Protein AF-A0A9D2ZX01-F1 (afdb_monomer_lite)

Radius of gyration: 25.01 Å; chains: 1; bounding box: 61×39×58 Å

Sequence (182 aa):
SITAFIILLSNPEYGSSAEGIQLTQTALSGQLGQWAIHFLTLAIFLFAFSSILGNYYYGEANIEHLTTNRVALRVYQVIVMVSVFIGAIAALDLVWTAADIFMAIMALINLFALLMLSPLVFSLLKNYQKQRKAGFEPVFRRGDLPTFKRINTEVDAWDGTDEVTTTKFWHDRGKKVRPDDE

Foldseek 3Di:
DVLVVLLVVLVDDPPPPQDDPSSSQSSCCSPPNNVVNVVSVVVVVVVVVVVLVVVLVVVLVVCVVVDVDPVSNVVSVVVSVVVVVCVVVDDPVVVVVVVVVVVVVVVVVVVVVCVVCVVVVVQVVVQQVVCVVVQADRADAPVSDPVCVVVVDDDPPPPVPDLVNDPVNCVVVVTHHDDDDD

Structure (mmCIF, N/CA/C/O backbone):
data_AF-A0A9D2ZX01-F1
#
_entry.id   AF-A0A9D2ZX01-F1
#
loop_
_atom_site.group_PDB
_atom_site.id
_atom_site.type_symbol
_atom_site.label_atom_id
_atom_site.label_alt_id
_atom_site.label_comp_id
_atom_site.label_asym_id
_atom_site.label_entity_id
_atom_site.label_seq_id
_atom_site.pdbx_PDB_ins_code
_atom_site.Cartn_x
_atom_site.Cartn_y
_atom_site.Cartn_z
_atom_site.occupancy
_atom_site.B_iso_or_equiv
_atom_site.auth_seq_id
_atom_site.auth_comp_id
_atom_site.auth_asym_id
_atom_site.auth_atom_id
_atom_site.pdbx_PDB_model_num
ATOM 1 N N . SER A 1 1 ? 14.673 11.399 3.511 1.00 68.31 1 SER A N 1
ATOM 2 C CA . SER A 1 1 ? 14.836 10.281 2.558 1.00 68.31 1 SER A CA 1
ATOM 3 C C . SER A 1 1 ? 16.314 10.130 2.234 1.00 68.31 1 SER A C 1
ATOM 5 O O . SER A 1 1 ? 16.914 11.121 1.841 1.00 68.31 1 SER A O 1
ATOM 7 N N . ILE A 1 2 ? 16.914 8.950 2.443 1.00 80.19 2 ILE A N 1
ATOM 8 C CA . ILE A 1 2 ? 18.356 8.704 2.210 1.00 80.19 2 ILE A CA 1
ATOM 9 C C . ILE A 1 2 ? 18.710 8.865 0.721 1.00 80.19 2 ILE A C 1
ATOM 11 O O . ILE A 1 2 ? 19.723 9.476 0.394 1.00 80.19 2 ILE A O 1
ATOM 15 N N . THR A 1 3 ? 17.829 8.425 -0.183 1.00 79.00 3 THR A N 1
ATOM 16 C CA . THR A 1 3 ? 17.999 8.554 -1.640 1.00 79.00 3 THR A CA 1
ATOM 17 C C . THR A 1 3 ? 18.142 10.011 -2.086 1.00 79.00 3 THR A C 1
ATOM 19 O O . THR A 1 3 ? 19.014 10.327 -2.887 1.00 79.00 3 THR A O 1
ATOM 22 N N . ALA A 1 4 ? 17.346 10.920 -1.513 1.00 77.50 4 ALA A N 1
ATOM 23 C CA . ALA A 1 4 ? 17.428 12.347 -1.828 1.00 77.50 4 ALA A CA 1
ATOM 24 C C . ALA A 1 4 ? 18.769 12.965 -1.389 1.00 77.50 4 ALA A C 1
ATOM 26 O O . ALA A 1 4 ? 19.334 13.774 -2.116 1.00 77.50 4 ALA A O 1
ATOM 27 N N . PHE A 1 5 ? 19.309 12.550 -0.236 1.00 81.88 5 PHE A N 1
ATOM 28 C CA . PHE A 1 5 ? 20.628 13.003 0.219 1.00 81.88 5 PHE A CA 1
ATOM 29 C C . PHE A 1 5 ? 21.752 12.529 -0.707 1.00 81.88 5 PHE A C 1
ATOM 31 O O . PHE A 1 5 ? 22.623 13.325 -1.041 1.00 81.88 5 PHE A O 1
ATOM 38 N N . ILE A 1 6 ? 21.717 11.269 -1.152 1.00 78.38 6 ILE A N 1
ATOM 39 C CA . ILE A 1 6 ? 22.718 10.711 -2.078 1.00 78.38 6 ILE A CA 1
ATOM 40 C C . ILE A 1 6 ? 22.731 11.483 -3.402 1.00 78.38 6 ILE A C 1
ATOM 42 O O . ILE A 1 6 ? 23.802 11.838 -3.885 1.00 78.38 6 ILE A O 1
ATOM 46 N N . ILE A 1 7 ? 21.551 11.776 -3.958 1.00 77.69 7 ILE A N 1
ATOM 47 C CA . ILE A 1 7 ? 21.425 12.532 -5.211 1.00 77.69 7 ILE A CA 1
ATOM 48 C C . ILE A 1 7 ? 21.926 13.968 -5.030 1.00 77.69 7 ILE A C 1
ATOM 50 O O . ILE A 1 7 ? 22.704 14.447 -5.841 1.00 77.69 7 ILE A O 1
ATOM 54 N N . LEU A 1 8 ? 21.536 14.666 -3.961 1.00 80.25 8 LEU A N 1
ATOM 55 C CA . LEU A 1 8 ? 21.959 16.058 -3.756 1.00 80.25 8 LEU A CA 1
ATOM 56 C C . LEU A 1 8 ? 23.469 16.186 -3.500 1.00 80.25 8 LEU A C 1
ATOM 58 O O . LEU A 1 8 ? 24.092 17.139 -3.963 1.00 80.25 8 LEU A O 1
ATOM 62 N N . LEU A 1 9 ? 24.072 15.219 -2.804 1.00 81.56 9 LEU A N 1
ATOM 63 C CA . LEU A 1 9 ? 25.515 15.191 -2.541 1.00 81.56 9 LEU A CA 1
ATOM 64 C C . LEU A 1 9 ? 26.348 14.849 -3.781 1.00 81.56 9 LEU A C 1
ATOM 66 O O . LEU A 1 9 ? 27.540 15.143 -3.802 1.00 81.56 9 LEU A O 1
ATOM 70 N N . SER A 1 10 ? 25.764 14.239 -4.816 1.00 72.44 10 SER A N 1
ATOM 71 C CA . SER A 1 10 ? 26.483 13.932 -6.057 1.00 72.44 10 SER A CA 1
ATOM 72 C C . SER A 1 10 ? 26.578 15.111 -7.030 1.00 72.44 10 SER A C 1
ATOM 74 O O . SER A 1 10 ? 27.124 14.926 -8.111 1.00 72.44 10 SER A O 1
ATOM 76 N N . ASN A 1 11 ? 26.036 16.286 -6.675 1.00 70.31 11 ASN A N 1
ATOM 77 C CA . ASN A 1 11 ? 25.987 17.496 -7.506 1.00 70.31 11 ASN A CA 1
ATOM 78 C C . ASN A 1 11 ? 25.559 17.219 -8.968 1.00 70.31 11 ASN A C 1
ATOM 80 O O . ASN A 1 11 ? 26.364 17.384 -9.887 1.00 70.31 11 ASN A O 1
ATOM 84 N N . PRO A 1 12 ? 24.325 16.733 -9.189 1.00 70.00 12 PRO A N 1
ATOM 85 C CA . PRO A 1 12 ? 23.878 16.295 -10.505 1.00 70.00 12 PRO A CA 1
ATOM 86 C C . PRO A 1 12 ? 23.782 17.471 -11.484 1.00 70.00 12 PRO A C 1
ATOM 88 O O . PRO A 1 12 ? 23.402 18.578 -11.104 1.00 70.00 12 PRO A O 1
ATOM 91 N N . GLU A 1 13 ? 24.065 17.222 -12.764 1.00 65.50 13 GLU A N 1
ATOM 92 C CA . GLU A 1 13 ? 23.755 18.181 -13.826 1.00 65.50 13 GLU A CA 1
ATOM 93 C C . GLU A 1 13 ? 22.233 18.286 -13.997 1.00 65.50 13 GLU A C 1
ATOM 95 O O . GLU A 1 13 ? 21.570 17.379 -14.516 1.00 65.50 13 GLU A O 1
ATOM 100 N N . TYR A 1 14 ? 21.674 19.405 -13.534 1.00 62.38 14 TYR A N 1
ATOM 101 C CA . TYR A 1 14 ? 20.257 19.729 -13.672 1.00 62.38 14 TYR A CA 1
ATOM 102 C C . TYR A 1 14 ? 19.907 19.941 -15.154 1.00 62.38 14 TYR A C 1
ATOM 104 O O . TYR A 1 14 ? 20.501 20.788 -15.817 1.00 62.38 14 TYR A O 1
ATOM 112 N N . GLY A 1 15 ? 18.935 19.183 -15.670 1.00 60.66 15 GLY A N 1
ATOM 113 C CA . GLY A 1 15 ? 18.496 19.265 -17.071 1.00 60.66 15 GLY A CA 1
ATOM 114 C C . GLY A 1 15 ? 19.144 18.252 -18.022 1.00 60.66 15 GLY A C 1
ATOM 115 O O . GLY A 1 15 ? 18.893 18.312 -19.224 1.00 60.66 15 GLY A O 1
ATOM 116 N N . SER A 1 16 ? 19.950 17.314 -17.512 1.00 56.47 16 SER A N 1
ATOM 117 C CA . SER A 1 16 ? 20.366 16.134 -18.279 1.00 56.47 16 SER A CA 1
ATOM 118 C C . SER A 1 16 ? 19.196 15.154 -18.458 1.00 56.47 16 SER A C 1
ATOM 120 O O . SER A 1 16 ? 18.330 15.047 -17.593 1.00 56.47 16 SER A O 1
ATOM 122 N N . SER A 1 17 ? 19.175 14.403 -19.563 1.00 57.59 17 SER A N 1
ATOM 123 C CA . SER A 1 17 ? 18.133 13.418 -19.918 1.00 57.59 17 SER A CA 1
ATOM 124 C C . SER A 1 17 ? 18.036 12.205 -18.972 1.00 57.59 17 SER A C 1
ATOM 126 O O . SER A 1 17 ? 17.370 11.222 -19.292 1.00 57.59 17 SER A O 1
ATOM 128 N N . ALA A 1 18 ? 18.763 12.216 -17.852 1.00 61.47 18 ALA A N 1
ATOM 129 C CA . ALA A 1 18 ? 18.815 11.125 -16.891 1.00 61.47 18 ALA A CA 1
ATOM 130 C C . ALA A 1 18 ? 17.710 11.300 -15.841 1.00 61.47 18 ALA A C 1
ATOM 132 O O . ALA A 1 18 ? 17.870 12.027 -14.862 1.00 61.47 18 ALA A O 1
ATOM 133 N N . GLU A 1 19 ? 16.594 10.599 -16.026 1.00 67.06 19 GLU A N 1
ATOM 134 C CA . GLU A 1 19 ? 15.455 10.639 -15.108 1.00 67.06 19 GLU A CA 1
ATOM 135 C C . GLU A 1 19 ? 15.412 9.440 -14.147 1.00 67.06 19 GLU A C 1
ATOM 137 O O . GLU A 1 19 ? 15.898 8.337 -14.424 1.00 67.06 19 GLU A O 1
ATOM 142 N N . GLY A 1 20 ? 14.818 9.666 -12.972 1.00 73.12 20 GLY A N 1
ATOM 143 C CA . GLY A 1 20 ? 14.481 8.623 -12.002 1.00 73.12 20 GLY A CA 1
ATOM 144 C C . GLY A 1 20 ? 15.668 7.774 -11.527 1.00 73.12 20 GLY A C 1
ATOM 145 O O . GLY A 1 20 ? 16.580 8.246 -10.841 1.00 73.12 20 GLY A O 1
ATOM 146 N N . ILE A 1 21 ? 15.625 6.477 -11.846 1.00 76.25 21 ILE A N 1
ATOM 147 C CA . ILE A 1 21 ? 16.608 5.482 -11.389 1.00 76.25 21 ILE A CA 1
ATOM 148 C C . ILE A 1 21 ? 18.000 5.768 -11.959 1.00 76.25 21 ILE A C 1
ATOM 150 O O . ILE A 1 21 ? 18.994 5.585 -11.254 1.00 76.25 21 ILE A O 1
ATOM 154 N N . GLN A 1 22 ? 18.081 6.259 -13.197 1.00 77.75 22 GLN A N 1
ATOM 155 C CA . GLN A 1 22 ? 19.355 6.506 -13.867 1.00 77.75 22 GLN A CA 1
ATOM 156 C C . GLN A 1 22 ? 20.139 7.629 -13.180 1.00 77.75 22 GLN A C 1
ATOM 158 O O . GLN A 1 22 ? 21.346 7.511 -12.984 1.00 77.75 22 GLN A O 1
ATOM 163 N N . LEU A 1 23 ? 19.439 8.658 -12.690 1.00 78.50 23 LEU A N 1
ATOM 164 C CA . LEU A 1 23 ? 20.038 9.719 -11.879 1.00 78.50 23 LEU A CA 1
ATOM 165 C C . LEU A 1 23 ? 20.647 9.166 -10.584 1.00 78.50 23 LEU A C 1
ATOM 167 O O . LEU A 1 23 ? 21.755 9.533 -10.197 1.00 78.50 23 LEU A O 1
ATOM 171 N N . THR A 1 24 ? 19.943 8.234 -9.937 1.00 81.12 24 THR A N 1
ATOM 172 C CA . THR A 1 24 ? 20.412 7.597 -8.699 1.00 81.12 24 THR A CA 1
ATOM 173 C C . THR A 1 24 ? 21.614 6.688 -8.969 1.00 81.12 24 THR A C 1
ATOM 175 O O . THR A 1 24 ? 22.559 6.683 -8.185 1.00 81.12 24 THR A O 1
ATOM 178 N N . GLN A 1 25 ? 21.621 5.956 -10.088 1.00 81.31 25 GLN A N 1
ATOM 179 C CA . GLN A 1 25 ? 22.762 5.138 -10.515 1.00 81.31 25 GLN A CA 1
ATOM 180 C C . GLN A 1 25 ? 24.004 5.993 -10.778 1.00 81.31 25 GLN A C 1
ATOM 182 O O . GLN A 1 25 ? 25.072 5.681 -10.249 1.00 81.31 25 GLN A O 1
ATOM 187 N N . THR A 1 26 ? 23.869 7.094 -11.522 1.00 80.31 26 THR A N 1
ATOM 188 C CA . THR A 1 26 ? 24.980 8.017 -11.796 1.00 80.31 26 THR A CA 1
ATOM 189 C C . THR A 1 26 ? 25.508 8.636 -10.505 1.00 80.31 26 THR A C 1
ATOM 191 O O . THR A 1 26 ? 26.708 8.550 -10.241 1.00 80.31 26 THR A O 1
ATOM 194 N N . ALA A 1 27 ? 24.618 9.155 -9.653 1.00 81.31 27 ALA A N 1
ATOM 195 C CA . ALA A 1 27 ? 24.964 9.742 -8.359 1.00 81.31 27 ALA A CA 1
ATOM 196 C C . ALA A 1 27 ? 25.743 8.773 -7.460 1.00 81.31 27 ALA A C 1
ATOM 198 O O . ALA A 1 27 ? 26.789 9.109 -6.901 1.00 81.31 27 ALA A O 1
ATOM 199 N N . LEU A 1 28 ? 25.245 7.540 -7.351 1.00 81.12 28 LEU A N 1
ATOM 200 C CA . LEU A 1 28 ? 25.834 6.517 -6.499 1.00 81.12 28 LEU A CA 1
ATOM 201 C C . LEU A 1 28 ? 27.173 6.022 -7.057 1.00 81.12 28 LEU A C 1
ATOM 203 O O . LEU A 1 28 ? 28.115 5.817 -6.293 1.00 81.12 28 LEU A O 1
ATOM 207 N N . SER A 1 29 ? 27.286 5.882 -8.380 1.00 82.56 29 SER A N 1
ATOM 208 C CA . SER A 1 29 ? 28.534 5.476 -9.034 1.00 82.56 29 SER A CA 1
ATOM 209 C C . SER A 1 29 ? 29.645 6.519 -8.899 1.00 82.56 29 SER A C 1
ATOM 211 O O . SER A 1 29 ? 30.807 6.144 -8.746 1.00 82.56 29 SER A O 1
ATOM 213 N N . GLY A 1 30 ? 29.292 7.810 -8.893 1.00 80.00 30 GLY A N 1
ATOM 214 C CA . GLY A 1 30 ? 30.237 8.909 -8.697 1.00 80.00 30 GLY A CA 1
ATOM 215 C C . GLY A 1 30 ? 30.782 8.996 -7.269 1.00 80.00 30 GLY A C 1
ATOM 216 O O . GLY A 1 30 ? 31.922 9.404 -7.084 1.00 80.00 30 GLY A O 1
ATOM 217 N N . GLN A 1 31 ? 29.998 8.576 -6.268 1.00 81.25 31 GLN A N 1
ATOM 218 C CA . GLN A 1 31 ? 30.379 8.644 -4.849 1.00 81.25 31 GLN A CA 1
ATOM 219 C C . GLN A 1 31 ? 31.010 7.346 -4.316 1.00 81.25 31 GLN A C 1
ATOM 221 O O . GLN A 1 31 ? 31.960 7.390 -3.539 1.00 81.25 31 GLN A O 1
ATOM 226 N N . LEU A 1 32 ? 30.484 6.181 -4.708 1.00 82.56 32 LEU A N 1
ATOM 227 C CA . LEU A 1 32 ? 30.889 4.873 -4.167 1.00 82.56 32 LEU A CA 1
ATOM 228 C C . LEU A 1 32 ? 31.685 4.019 -5.162 1.00 82.56 32 LEU A C 1
ATOM 230 O O . LEU A 1 32 ? 32.272 3.013 -4.765 1.00 82.56 32 LEU A O 1
ATOM 234 N N . GLY A 1 33 ? 31.725 4.405 -6.438 1.00 82.38 33 GLY A N 1
ATOM 235 C CA . GLY A 1 33 ? 32.351 3.644 -7.517 1.00 82.38 33 GLY A CA 1
ATOM 236 C C . GLY A 1 33 ? 31.382 2.718 -8.263 1.00 82.38 33 GLY A C 1
ATOM 237 O O . GLY A 1 33 ? 30.225 2.530 -7.890 1.00 82.38 33 GLY A O 1
ATOM 238 N N . GLN A 1 34 ? 31.870 2.107 -9.346 1.00 85.94 34 GLN A N 1
ATOM 239 C CA . GLN A 1 34 ? 31.043 1.365 -10.314 1.00 85.94 34 GLN A CA 1
ATOM 240 C C . GLN A 1 34 ? 30.346 0.119 -9.738 1.00 85.94 34 GLN A C 1
ATOM 242 O O . GLN A 1 34 ? 29.264 -0.245 -10.195 1.00 85.94 34 GLN A O 1
ATOM 247 N N . TRP A 1 35 ? 30.903 -0.510 -8.694 1.00 87.25 35 TRP A N 1
ATOM 248 C CA . TRP A 1 35 ? 30.284 -1.676 -8.042 1.00 87.25 35 TRP A CA 1
ATOM 249 C C . TRP A 1 35 ? 28.885 -1.363 -7.482 1.00 87.25 35 TRP A C 1
ATOM 251 O O . TRP A 1 35 ? 28.018 -2.240 -7.436 1.00 87.25 35 TRP A O 1
ATOM 261 N N . ALA A 1 36 ? 28.644 -0.103 -7.107 1.00 85.44 36 ALA A N 1
ATOM 262 C CA . ALA A 1 36 ? 27.384 0.339 -6.532 1.00 85.44 36 ALA A CA 1
ATOM 263 C C . ALA A 1 36 ? 26.219 0.271 -7.537 1.00 85.44 36 ALA A C 1
ATOM 265 O O . ALA A 1 36 ? 25.075 0.083 -7.127 1.00 85.44 36 ALA A O 1
ATOM 266 N N . ILE A 1 37 ? 26.495 0.341 -8.847 1.00 85.56 37 ILE A N 1
ATOM 267 C CA . ILE A 1 37 ? 25.479 0.188 -9.901 1.00 85.56 37 ILE A CA 1
ATOM 268 C C . ILE A 1 37 ? 24.917 -1.240 -9.899 1.00 85.56 37 ILE A C 1
ATOM 270 O O . ILE A 1 37 ? 23.698 -1.428 -9.954 1.00 85.56 37 ILE A O 1
ATOM 274 N N . HIS A 1 38 ? 25.783 -2.254 -9.792 1.00 89.56 38 HIS A N 1
ATOM 275 C CA . HIS A 1 38 ? 25.362 -3.658 -9.748 1.00 89.56 38 HIS A CA 1
ATOM 276 C C . HIS A 1 38 ? 24.537 -3.957 -8.494 1.00 89.56 38 HIS A C 1
ATOM 278 O O . HIS A 1 38 ? 23.481 -4.585 -8.582 1.00 89.56 38 HIS A O 1
ATOM 284 N N . PHE A 1 39 ? 24.981 -3.447 -7.342 1.00 89.06 39 PHE A N 1
ATOM 285 C CA . PHE A 1 39 ? 24.237 -3.562 -6.092 1.00 89.06 39 PHE A CA 1
ATOM 286 C C . PHE A 1 39 ? 22.855 -2.899 -6.185 1.00 89.06 39 PHE A C 1
ATOM 288 O O . PHE A 1 39 ? 21.847 -3.525 -5.859 1.00 89.06 39 PHE A O 1
ATOM 295 N N . LEU A 1 40 ? 22.788 -1.658 -6.679 1.00 88.31 40 LEU A N 1
ATOM 296 C CA . LEU A 1 40 ? 21.533 -0.917 -6.809 1.00 88.31 40 LEU A CA 1
ATOM 297 C C . LEU A 1 40 ? 20.563 -1.602 -7.778 1.00 88.31 40 LEU A C 1
ATOM 299 O O . LEU A 1 40 ? 19.370 -1.664 -7.503 1.00 88.31 40 LEU A O 1
ATOM 303 N N . THR A 1 41 ? 21.066 -2.165 -8.875 1.00 88.81 41 THR A N 1
ATOM 304 C CA . THR A 1 41 ? 20.242 -2.915 -9.836 1.00 88.81 41 THR A CA 1
ATOM 305 C C . THR A 1 41 ? 19.597 -4.137 -9.180 1.00 88.81 41 THR A C 1
ATOM 307 O O . THR A 1 41 ? 18.392 -4.341 -9.323 1.00 88.81 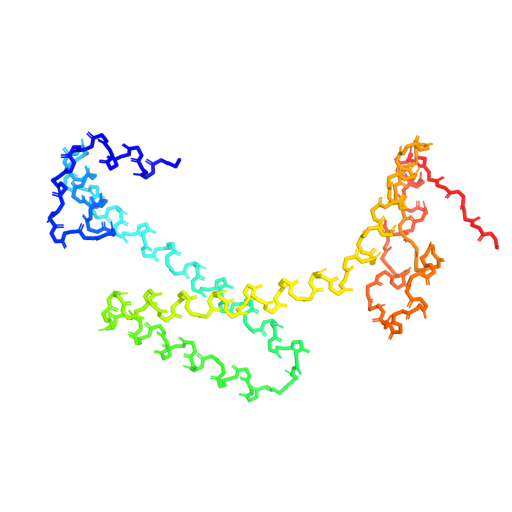41 THR A O 1
ATOM 310 N N . LEU A 1 42 ? 20.361 -4.912 -8.398 1.00 92.50 42 LEU A N 1
ATOM 311 C CA . LEU A 1 42 ? 19.825 -6.050 -7.643 1.00 92.50 42 LEU A CA 1
ATOM 312 C C . LEU A 1 42 ? 18.800 -5.601 -6.590 1.00 92.50 42 LEU A C 1
ATOM 314 O O . LEU A 1 42 ? 17.747 -6.221 -6.446 1.00 92.50 42 LEU A O 1
ATOM 318 N N . ALA A 1 43 ? 19.085 -4.512 -5.875 1.00 91.38 43 ALA A N 1
ATOM 319 C CA . ALA A 1 43 ? 18.181 -3.964 -4.868 1.00 91.38 43 ALA A CA 1
ATOM 320 C C . ALA A 1 43 ? 16.850 -3.496 -5.481 1.00 91.38 43 ALA A C 1
ATOM 322 O O . ALA A 1 43 ? 15.787 -3.827 -4.958 1.00 91.38 43 ALA A O 1
ATOM 323 N N . ILE A 1 44 ? 16.895 -2.778 -6.608 1.00 90.19 44 ILE A N 1
ATOM 324 C CA . ILE A 1 44 ? 15.700 -2.324 -7.334 1.00 90.19 44 ILE A CA 1
ATOM 325 C C . ILE A 1 44 ? 14.910 -3.516 -7.861 1.00 90.19 44 ILE A C 1
ATOM 327 O O . ILE A 1 44 ? 13.691 -3.523 -7.732 1.00 90.19 44 ILE A O 1
ATOM 331 N N . PHE A 1 45 ? 15.581 -4.538 -8.398 1.00 91.75 45 PHE A N 1
ATOM 332 C CA . PHE A 1 45 ? 14.915 -5.762 -8.834 1.00 91.75 45 PHE A CA 1
ATOM 333 C C . PHE A 1 45 ? 14.142 -6.423 -7.685 1.00 91.75 45 PHE A C 1
ATOM 335 O O . PHE A 1 45 ? 12.950 -6.690 -7.825 1.00 91.75 45 PHE A O 1
ATOM 342 N N . LEU A 1 46 ? 14.784 -6.631 -6.530 1.00 94.19 46 LEU A N 1
ATOM 343 C CA . LEU A 1 46 ? 14.137 -7.228 -5.357 1.00 94.19 46 LEU A CA 1
ATOM 344 C C . LEU A 1 46 ? 12.986 -6.365 -4.824 1.00 94.19 46 LEU A C 1
ATOM 346 O O . LEU A 1 46 ? 11.952 -6.900 -4.428 1.00 94.19 46 LEU A O 1
ATOM 350 N N . PHE A 1 47 ? 13.148 -5.040 -4.830 1.00 91.25 47 PHE A N 1
ATOM 351 C CA . PHE A 1 47 ? 12.124 -4.099 -4.379 1.00 91.25 47 PHE A CA 1
ATOM 352 C C . PHE A 1 47 ? 10.921 -4.045 -5.326 1.00 91.25 47 PHE A C 1
ATOM 354 O O . PHE A 1 47 ? 9.775 -4.076 -4.879 1.00 91.25 47 PHE A O 1
ATOM 361 N N . ALA A 1 48 ? 11.162 -4.003 -6.636 1.00 91.38 48 ALA A N 1
ATOM 362 C CA . ALA A 1 48 ? 10.109 -4.057 -7.641 1.00 91.38 48 ALA A CA 1
ATOM 363 C C . ALA A 1 48 ? 9.370 -5.398 -7.575 1.00 91.38 48 ALA A C 1
ATOM 365 O O . ALA A 1 48 ? 8.142 -5.423 -7.567 1.00 91.38 48 ALA A O 1
ATOM 366 N N . PHE A 1 49 ? 10.104 -6.506 -7.440 1.00 92.56 49 PHE A N 1
ATOM 367 C CA . PHE A 1 49 ? 9.527 -7.841 -7.311 1.00 92.56 49 PHE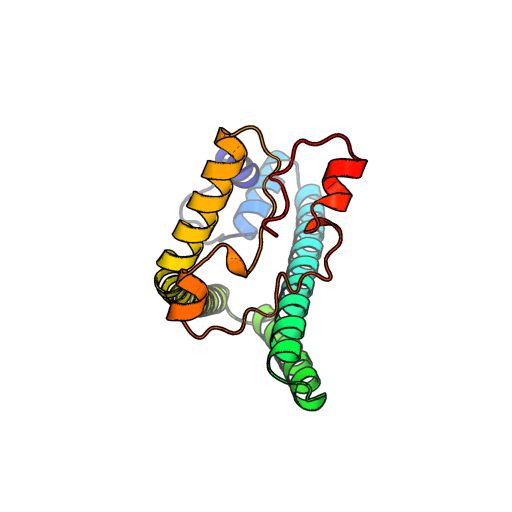 A CA 1
ATOM 368 C C . PHE A 1 49 ? 8.630 -7.974 -6.073 1.00 92.56 49 PHE A C 1
ATOM 370 O O . PHE A 1 49 ? 7.481 -8.399 -6.191 1.00 92.56 49 PHE A O 1
ATOM 377 N N . SER A 1 50 ? 9.109 -7.563 -4.894 1.00 94.00 50 SER A N 1
ATOM 378 C CA . SER A 1 50 ? 8.306 -7.613 -3.666 1.00 94.00 50 SER A CA 1
ATOM 379 C C . SER A 1 50 ? 7.093 -6.683 -3.727 1.00 94.00 50 SER A C 1
ATOM 381 O O . SER A 1 50 ? 6.014 -7.052 -3.265 1.00 94.00 50 SER A O 1
ATOM 383 N N . SER A 1 51 ? 7.232 -5.517 -4.362 1.00 92.56 51 SER A N 1
ATOM 384 C CA . SER A 1 51 ? 6.128 -4.575 -4.569 1.00 92.56 51 SER A CA 1
ATOM 385 C C . SER A 1 51 ? 5.056 -5.142 -5.500 1.00 92.56 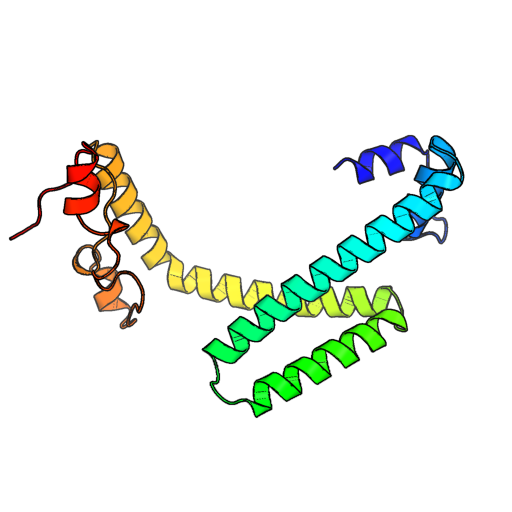51 SER A C 1
ATOM 387 O O . SER A 1 51 ? 3.867 -5.008 -5.214 1.00 92.56 51 SER A O 1
ATOM 389 N N . ILE A 1 52 ? 5.447 -5.806 -6.593 1.00 91.88 52 ILE A N 1
ATOM 390 C CA . ILE A 1 52 ? 4.507 -6.473 -7.506 1.00 91.88 52 ILE A CA 1
ATOM 391 C C . ILE A 1 52 ? 3.768 -7.592 -6.771 1.00 91.88 52 ILE A C 1
ATOM 393 O O . ILE A 1 52 ? 2.544 -7.652 -6.854 1.00 91.88 52 ILE A O 1
ATOM 397 N N . LEU A 1 53 ? 4.479 -8.433 -6.013 1.00 90.69 53 LEU A N 1
ATOM 398 C CA . LEU A 1 53 ? 3.857 -9.505 -5.230 1.00 90.69 53 LEU A CA 1
ATOM 399 C C . LEU A 1 53 ? 2.876 -8.969 -4.185 1.00 90.69 53 LEU A C 1
ATOM 401 O O . LEU A 1 53 ? 1.777 -9.502 -4.053 1.00 90.69 53 LEU A O 1
ATOM 405 N N . GLY A 1 54 ? 3.244 -7.903 -3.472 1.00 90.56 54 GLY A N 1
ATOM 406 C CA . GLY A 1 54 ? 2.354 -7.255 -2.511 1.00 90.56 54 GLY A CA 1
ATOM 407 C C . GLY A 1 54 ? 1.075 -6.746 -3.176 1.00 90.56 54 GLY A C 1
ATOM 408 O O . GLY A 1 54 ? -0.022 -7.067 -2.727 1.00 90.56 54 GLY A O 1
ATOM 409 N N . ASN A 1 55 ? 1.200 -6.011 -4.285 1.00 89.38 55 ASN A N 1
ATOM 410 C CA . ASN A 1 55 ? 0.046 -5.489 -5.027 1.00 89.38 55 ASN A CA 1
ATOM 411 C C . ASN A 1 55 ? -0.821 -6.592 -5.644 1.00 89.38 55 ASN A C 1
ATOM 413 O O . ASN A 1 55 ? -2.045 -6.472 -5.647 1.00 89.38 55 ASN A O 1
ATOM 417 N N . TYR A 1 56 ? -0.203 -7.671 -6.121 1.00 91.50 56 TYR A N 1
ATOM 418 C CA . TYR A 1 56 ? -0.912 -8.855 -6.592 1.00 91.50 56 TYR A CA 1
ATOM 419 C C . TYR A 1 56 ? -1.746 -9.484 -5.469 1.00 91.50 56 TYR A C 1
ATOM 421 O O . TYR A 1 56 ? -2.935 -9.723 -5.660 1.00 91.50 56 TYR A O 1
ATOM 429 N N . TYR A 1 57 ? -1.161 -9.678 -4.282 1.00 90.12 57 TYR A N 1
ATOM 430 C CA . TYR A 1 57 ? -1.872 -10.255 -3.140 1.00 90.12 57 TYR A CA 1
ATOM 431 C C . TYR A 1 57 ? -3.032 -9.367 -2.672 1.00 90.12 57 TYR A C 1
ATOM 433 O O . TYR A 1 57 ? -4.122 -9.867 -2.402 1.00 90.12 57 TYR A O 1
ATOM 441 N N . TYR A 1 58 ? -2.838 -8.042 -2.632 1.00 87.19 58 TYR A N 1
ATOM 442 C CA . TYR A 1 58 ? -3.927 -7.111 -2.321 1.00 87.19 58 TYR A CA 1
ATOM 443 C C . TYR A 1 58 ? -5.076 -7.215 -3.329 1.00 87.19 58 TYR A C 1
ATOM 445 O O . TYR A 1 58 ? -6.240 -7.227 -2.933 1.00 87.19 58 TYR A O 1
ATOM 453 N N . GLY A 1 59 ? -4.775 -7.302 -4.627 1.00 86.62 59 GLY A N 1
ATOM 454 C CA . GLY A 1 59 ? -5.809 -7.446 -5.648 1.00 86.62 59 GLY A CA 1
ATOM 455 C C . GLY A 1 59 ? -6.496 -8.811 -5.621 1.00 86.62 59 GLY A C 1
ATOM 456 O O . GLY A 1 59 ? -7.715 -8.866 -5.765 1.00 86.62 59 GLY A O 1
ATOM 457 N N . GLU A 1 60 ? -5.753 -9.890 -5.372 1.00 87.75 60 GLU A N 1
ATOM 458 C CA . GLU A 1 60 ? -6.305 -11.237 -5.199 1.00 87.75 60 GLU A CA 1
ATOM 459 C C . GLU A 1 60 ? -7.292 -11.279 -4.026 1.00 87.75 60 GLU A C 1
ATOM 461 O O . GLU A 1 60 ? -8.440 -11.677 -4.221 1.00 87.75 60 GLU A O 1
ATOM 466 N N . ALA A 1 61 ? -6.904 -10.755 -2.860 1.00 86.75 61 ALA A N 1
ATOM 467 C CA . ALA A 1 61 ? -7.780 -10.664 -1.692 1.00 86.75 61 ALA A CA 1
ATOM 468 C C . ALA A 1 61 ? -9.030 -9.800 -1.955 1.00 86.75 61 ALA A C 1
ATOM 470 O O . ALA A 1 61 ? -10.138 -10.171 -1.567 1.00 86.75 61 ALA A O 1
ATOM 471 N N . ASN A 1 62 ? -8.883 -8.669 -2.658 1.00 86.62 62 ASN A N 1
ATOM 472 C CA . ASN A 1 62 ? -10.015 -7.808 -3.019 1.00 86.62 62 ASN A CA 1
ATOM 473 C C . ASN A 1 62 ? -11.002 -8.508 -3.967 1.00 86.62 62 ASN A C 1
ATOM 475 O O . ASN A 1 62 ? -12.216 -8.355 -3.824 1.00 86.62 62 ASN A O 1
ATOM 479 N N . ILE A 1 63 ? -10.499 -9.271 -4.942 1.00 86.19 63 ILE A N 1
ATOM 480 C CA . ILE A 1 63 ? -11.341 -10.014 -5.887 1.00 86.19 63 ILE A CA 1
ATOM 481 C C . ILE A 1 63 ? -12.014 -11.191 -5.196 1.00 86.19 63 ILE A C 1
ATOM 483 O O . ILE A 1 63 ? -13.197 -11.411 -5.433 1.00 86.19 63 ILE A O 1
ATOM 487 N N . GLU A 1 64 ? -11.300 -11.917 -4.337 1.00 85.69 64 GLU A N 1
ATOM 488 C CA . GLU A 1 64 ? -11.866 -13.023 -3.562 1.00 85.69 64 GLU A CA 1
ATOM 489 C C . GLU A 1 64 ? -13.000 -12.543 -2.647 1.00 85.69 64 GLU A C 1
ATOM 491 O O . GLU A 1 64 ? -14.036 -13.204 -2.555 1.00 85.69 64 GLU A O 1
ATOM 496 N N . HIS A 1 65 ? -12.855 -11.353 -2.055 1.00 81.00 65 HIS A N 1
ATOM 497 C CA . HIS A 1 65 ? -13.917 -10.724 -1.271 1.00 81.00 65 HIS A CA 1
ATOM 498 C C . HIS A 1 65 ? -15.135 -10.332 -2.125 1.00 81.00 65 HIS A C 1
ATOM 500 O O . HIS A 1 65 ? -16.272 -10.493 -1.688 1.00 81.00 65 HIS A O 1
ATOM 506 N N . LEU A 1 66 ? -14.925 -9.843 -3.352 1.00 83.56 66 LEU A N 1
ATOM 507 C CA . LEU A 1 66 ? -16.017 -9.422 -4.237 1.00 83.56 66 LEU A CA 1
ATOM 508 C C . LEU A 1 66 ? -16.690 -10.597 -4.966 1.00 83.56 66 LEU A C 1
ATOM 510 O O . LEU A 1 66 ? -17.851 -10.510 -5.367 1.00 83.56 66 LEU A O 1
ATOM 514 N N . THR A 1 67 ? -15.961 -11.677 -5.237 1.00 80.38 67 THR A N 1
ATOM 515 C CA . THR A 1 67 ? -16.413 -12.776 -6.093 1.00 80.38 67 THR A CA 1
ATOM 516 C C . THR A 1 67 ? -15.680 -14.077 -5.764 1.00 80.38 67 THR A C 1
ATOM 518 O O . THR A 1 67 ? -14.475 -14.202 -5.937 1.00 80.38 67 THR A O 1
ATOM 521 N N . THR A 1 68 ? -16.436 -15.128 -5.440 1.00 79.50 68 THR A N 1
ATOM 522 C CA . THR A 1 68 ? -15.903 -16.479 -5.155 1.00 79.50 68 THR A CA 1
ATOM 523 C C . THR A 1 68 ? -15.570 -17.290 -6.424 1.00 79.50 68 THR A C 1
ATOM 525 O O . THR A 1 68 ? -15.256 -18.482 -6.372 1.00 79.50 68 THR A O 1
ATOM 528 N N . ASN A 1 69 ? -15.680 -16.682 -7.611 1.00 86.31 69 ASN A N 1
ATOM 529 C CA . ASN A 1 69 ? -15.479 -17.366 -8.885 1.00 86.31 69 ASN A CA 1
ATOM 530 C C . ASN A 1 69 ? -13.985 -17.545 -9.201 1.00 86.31 69 ASN A C 1
ATOM 532 O O . ASN A 1 69 ? -13.274 -16.597 -9.529 1.00 86.31 69 ASN A O 1
ATOM 536 N N . ARG A 1 70 ? -13.539 -18.804 -9.233 1.00 83.19 70 ARG A N 1
ATOM 537 C CA . ARG A 1 70 ? -12.159 -19.196 -9.573 1.00 83.19 70 ARG A CA 1
ATOM 538 C C . ARG A 1 70 ? -11.705 -18.758 -10.971 1.00 83.19 70 ARG A C 1
ATOM 540 O O . ARG A 1 70 ? -10.505 -18.685 -11.223 1.00 83.19 70 ARG A O 1
ATOM 547 N N . VAL A 1 71 ? -12.635 -18.508 -11.896 1.00 87.38 71 VAL A N 1
ATOM 548 C CA . VAL A 1 71 ? -12.317 -17.981 -13.233 1.00 87.38 71 VAL A CA 1
ATOM 549 C C . VAL A 1 71 ? -11.915 -16.508 -13.152 1.00 87.38 71 VAL A C 1
ATOM 551 O O . VAL A 1 71 ? -10.963 -16.121 -13.820 1.00 87.38 71 VAL A O 1
ATOM 554 N N . ALA A 1 72 ? -12.566 -15.710 -12.298 1.00 86.38 72 ALA A N 1
ATOM 555 C CA . ALA A 1 72 ? -12.232 -14.296 -12.116 1.00 86.38 72 ALA A CA 1
ATOM 556 C C . ALA A 1 72 ? -10.803 -14.123 -11.574 1.00 86.38 72 ALA A C 1
ATOM 558 O O . ALA A 1 72 ? -10.040 -13.322 -12.108 1.00 86.38 72 ALA A O 1
ATOM 559 N N . LEU A 1 73 ? -10.409 -14.957 -10.605 1.00 87.56 73 LEU A N 1
ATOM 560 C CA . LEU A 1 73 ? -9.041 -14.992 -10.074 1.00 87.56 73 LEU A CA 1
ATOM 561 C C . LEU A 1 73 ? -8.006 -15.349 -11.151 1.00 87.56 73 LEU A C 1
ATOM 563 O O . LEU A 1 73 ? -6.985 -14.678 -11.284 1.00 87.56 73 LEU A O 1
ATOM 567 N N . ARG A 1 74 ? -8.287 -16.363 -11.981 1.00 88.19 74 ARG A N 1
ATOM 568 C CA . ARG A 1 74 ? -7.389 -16.746 -13.084 1.00 88.19 74 ARG A CA 1
ATOM 569 C C . ARG A 1 74 ? -7.252 -15.652 -14.141 1.00 88.19 74 ARG A C 1
ATOM 571 O O . ARG A 1 74 ? -6.153 -15.410 -14.627 1.00 88.19 74 ARG A O 1
ATOM 578 N N . VAL A 1 75 ? -8.348 -14.984 -14.496 1.00 91.06 75 VAL A N 1
ATOM 579 C CA . VAL A 1 75 ? -8.311 -13.853 -15.434 1.00 91.06 75 VAL A CA 1
ATOM 580 C C . VAL A 1 75 ? -7.484 -12.706 -14.852 1.00 91.06 75 VAL A C 1
ATOM 582 O O . VAL A 1 75 ? -6.639 -12.157 -15.554 1.00 91.06 75 VAL A O 1
ATOM 585 N N . TYR A 1 76 ? -7.652 -12.394 -13.565 1.00 90.69 76 TYR A N 1
ATOM 586 C CA . TYR A 1 76 ? -6.847 -11.386 -12.877 1.00 90.69 76 TYR A CA 1
ATOM 587 C C . TYR A 1 76 ? -5.348 -11.710 -12.896 1.00 90.69 76 TYR A C 1
ATOM 589 O O . TYR A 1 76 ? -4.550 -10.856 -13.273 1.00 90.69 76 TYR A O 1
ATOM 597 N N . GLN A 1 77 ? -4.964 -12.952 -12.583 1.00 90.38 77 GLN A N 1
ATOM 598 C CA . GLN A 1 77 ? -3.569 -13.407 -12.652 1.00 90.38 77 GLN A CA 1
ATOM 599 C C . GLN A 1 77 ? -2.953 -13.169 -14.035 1.00 90.38 77 GLN A C 1
ATOM 601 O O . GLN A 1 77 ? -1.849 -12.633 -14.144 1.00 90.38 77 GLN A O 1
ATOM 606 N N . VAL A 1 78 ? -3.685 -13.515 -15.099 1.00 93.19 78 VAL A N 1
ATOM 607 C CA . VAL A 1 78 ? -3.237 -13.287 -16.480 1.00 93.19 78 VAL A CA 1
ATOM 608 C C . VAL A 1 78 ? -3.096 -11.790 -16.770 1.00 93.19 78 VAL A C 1
ATOM 610 O O . VAL A 1 78 ? -2.091 -11.378 -17.344 1.00 93.19 78 VAL A O 1
ATOM 613 N N . ILE A 1 79 ? -4.050 -10.961 -16.337 1.00 92.62 79 ILE A N 1
ATOM 614 C CA . ILE A 1 79 ? -3.996 -9.502 -16.525 1.00 92.62 79 ILE A CA 1
ATOM 615 C C . ILE A 1 79 ? -2.783 -8.897 -15.817 1.00 92.62 79 ILE A C 1
ATOM 617 O O . ILE A 1 79 ? -2.085 -8.078 -16.416 1.00 92.62 79 ILE A O 1
ATOM 621 N N . VAL A 1 80 ? -2.496 -9.299 -14.575 1.00 91.62 80 VAL A N 1
ATOM 622 C CA . VAL A 1 80 ? -1.324 -8.810 -13.832 1.00 91.62 80 VAL A CA 1
ATOM 623 C C . VAL A 1 80 ? -0.040 -9.206 -14.551 1.00 91.62 80 VAL A C 1
ATOM 625 O O . VAL A 1 80 ? 0.827 -8.361 -14.758 1.00 91.62 80 VAL A O 1
ATOM 628 N N . MET A 1 81 ? 0.064 -10.455 -15.012 1.00 92.06 81 MET A N 1
ATOM 629 C CA . MET A 1 81 ? 1.240 -10.935 -15.741 1.00 92.06 81 MET A CA 1
ATOM 630 C C . MET A 1 81 ? 1.474 -10.154 -17.043 1.00 92.06 81 MET A C 1
ATOM 632 O O . MET A 1 81 ? 2.595 -9.727 -17.320 1.00 92.06 81 MET A O 1
ATOM 636 N N . VAL A 1 82 ? 0.409 -9.902 -17.811 1.00 93.19 82 VAL A N 1
ATOM 637 C CA . VAL A 1 82 ? 0.465 -9.085 -19.033 1.00 93.19 82 VAL A CA 1
ATOM 638 C C . VAL A 1 82 ? 0.816 -7.632 -18.709 1.00 93.19 82 VAL A C 1
ATOM 640 O O . VAL A 1 82 ? 1.631 -7.037 -19.405 1.00 93.19 82 VAL A O 1
ATOM 643 N N . SER A 1 83 ? 0.267 -7.069 -17.634 1.00 90.75 83 SER A N 1
ATOM 644 C CA . SER A 1 83 ? 0.556 -5.694 -17.202 1.00 90.75 83 SER A CA 1
ATOM 645 C C . SER A 1 83 ? 2.020 -5.513 -16.806 1.00 90.75 83 SER A C 1
ATOM 647 O O . SER A 1 83 ? 2.631 -4.519 -17.184 1.00 90.75 83 SER A O 1
ATOM 649 N N . VAL A 1 84 ? 2.613 -6.489 -16.110 1.00 91.69 84 VAL A N 1
ATOM 650 C CA . VAL A 1 84 ? 4.048 -6.483 -15.777 1.00 91.69 84 VAL A CA 1
ATOM 651 C C . VAL A 1 84 ? 4.900 -6.550 -17.044 1.00 91.69 84 VAL A C 1
ATOM 653 O O . VAL A 1 84 ? 5.875 -5.812 -17.165 1.00 91.69 84 VAL A O 1
ATOM 656 N N . PHE A 1 85 ? 4.515 -7.385 -18.014 1.00 92.25 85 PHE A N 1
ATOM 657 C CA . PHE A 1 85 ? 5.215 -7.468 -19.296 1.00 92.25 85 PHE A CA 1
ATOM 658 C C . PHE A 1 85 ? 5.135 -6.153 -20.083 1.00 92.25 85 PHE A C 1
ATOM 660 O O . PHE A 1 85 ? 6.160 -5.658 -20.545 1.00 92.25 85 PHE A O 1
ATOM 667 N N . ILE A 1 86 ? 3.944 -5.551 -20.183 1.00 91.25 86 ILE A N 1
ATOM 668 C CA . ILE A 1 86 ? 3.747 -4.247 -20.831 1.00 91.25 86 ILE A CA 1
ATOM 669 C C . ILE A 1 86 ? 4.551 -3.164 -20.105 1.00 91.25 86 ILE A C 1
ATOM 671 O O . ILE A 1 86 ? 5.225 -2.373 -20.756 1.00 91.25 86 ILE A O 1
ATOM 675 N N . GLY A 1 87 ? 4.543 -3.151 -18.771 1.00 88.81 87 GLY A N 1
ATOM 676 C CA . GLY A 1 87 ? 5.303 -2.191 -17.969 1.00 88.81 87 GLY A CA 1
ATOM 677 C C . GLY A 1 87 ? 6.817 -2.272 -18.181 1.00 88.81 87 GLY A C 1
ATOM 678 O O . GLY A 1 87 ? 7.493 -1.256 -18.073 1.00 88.81 87 GLY A O 1
ATOM 679 N N . ALA A 1 88 ? 7.349 -3.446 -18.537 1.00 88.50 88 ALA A N 1
ATOM 680 C CA . ALA A 1 88 ? 8.770 -3.621 -18.836 1.00 88.50 88 ALA A CA 1
ATOM 681 C C . ALA A 1 88 ? 9.192 -3.061 -20.210 1.00 88.50 88 ALA A C 1
ATOM 683 O O . ALA A 1 88 ? 10.377 -2.809 -20.416 1.00 88.50 88 ALA A O 1
ATOM 684 N N . ILE A 1 89 ? 8.249 -2.885 -21.145 1.00 91.38 89 ILE A N 1
ATOM 685 C CA . ILE A 1 89 ? 8.514 -2.405 -22.517 1.00 91.38 89 ILE A CA 1
ATOM 686 C C . ILE A 1 89 ? 7.928 -1.015 -22.809 1.00 91.38 89 ILE A C 1
ATOM 688 O O . ILE A 1 89 ? 8.288 -0.398 -23.810 1.00 91.38 89 ILE A O 1
ATOM 692 N N . ALA A 1 90 ? 7.006 -0.530 -21.977 1.00 91.25 90 ALA A N 1
ATOM 693 C CA . ALA A 1 90 ? 6.359 0.765 -22.137 1.00 91.25 90 ALA A CA 1
ATOM 694 C C . ALA A 1 90 ? 7.298 1.930 -21.785 1.00 91.25 90 ALA A C 1
ATOM 696 O O . ALA A 1 90 ? 8.213 1.801 -20.973 1.00 91.25 90 ALA A O 1
ATOM 697 N N . ALA A 1 91 ? 7.037 3.096 -22.381 1.00 87.94 91 ALA A N 1
ATOM 698 C CA . ALA A 1 91 ? 7.747 4.323 -22.040 1.00 87.94 91 ALA A CA 1
ATOM 699 C C . ALA A 1 91 ? 7.461 4.734 -20.587 1.00 87.94 91 ALA A C 1
ATOM 701 O O . ALA A 1 91 ? 6.321 4.637 -20.125 1.00 87.94 91 ALA A O 1
ATOM 702 N N . LEU A 1 92 ? 8.488 5.237 -19.896 1.00 83.75 92 LEU A N 1
ATOM 703 C CA . LEU A 1 92 ? 8.410 5.617 -18.486 1.00 83.75 92 LEU A CA 1
ATOM 704 C C . LEU A 1 92 ? 7.266 6.617 -18.233 1.00 83.75 92 LEU A C 1
ATOM 706 O O . LEU A 1 92 ? 6.438 6.387 -17.354 1.00 83.75 92 LEU A O 1
ATOM 710 N N . ASP A 1 93 ? 7.153 7.651 -19.070 1.00 87.56 93 ASP A N 1
ATOM 711 C CA . ASP A 1 93 ? 6.102 8.676 -18.983 1.00 87.56 93 ASP A CA 1
ATOM 712 C C . ASP A 1 93 ? 4.693 8.099 -19.104 1.00 87.56 93 ASP A C 1
ATOM 714 O O . ASP A 1 93 ? 3.774 8.528 -18.406 1.00 87.56 93 ASP A O 1
ATOM 718 N N . LEU A 1 94 ? 4.511 7.103 -19.976 1.00 89.00 94 LEU A N 1
ATOM 719 C CA . LEU A 1 94 ? 3.220 6.450 -20.158 1.00 89.00 94 LEU A CA 1
ATOM 720 C C . LEU A 1 94 ? 2.833 5.666 -18.902 1.00 89.00 94 LEU A C 1
ATOM 722 O O . LEU A 1 94 ? 1.686 5.740 -18.465 1.00 89.00 94 LEU A O 1
ATOM 726 N N . VAL A 1 95 ? 3.788 4.937 -18.314 1.00 89.31 95 VAL A N 1
ATOM 727 C CA . VAL A 1 95 ? 3.566 4.162 -17.085 1.00 89.31 95 VAL A CA 1
ATOM 728 C C . VAL A 1 95 ? 3.241 5.090 -15.916 1.00 89.31 95 VAL A C 1
ATOM 730 O O . VAL A 1 95 ? 2.276 4.826 -15.201 1.00 89.31 95 VAL A O 1
ATOM 733 N N . TRP A 1 96 ? 3.979 6.192 -15.752 1.00 88.50 96 TRP A N 1
ATOM 734 C CA . TRP A 1 96 ? 3.699 7.187 -14.712 1.00 88.50 96 TRP A CA 1
ATOM 735 C C . TRP A 1 96 ? 2.349 7.864 -14.908 1.00 88.50 96 TRP A C 1
ATOM 737 O O . TRP A 1 96 ? 1.556 7.903 -13.976 1.00 88.50 96 TRP A O 1
ATOM 747 N N . THR A 1 97 ? 2.036 8.304 -16.129 1.00 92.44 97 THR A N 1
ATOM 748 C CA . THR A 1 97 ? 0.748 8.947 -16.427 1.00 92.44 97 THR A CA 1
ATOM 749 C C . THR A 1 97 ? -0.419 7.998 -16.152 1.00 92.44 97 THR A C 1
ATOM 751 O O . THR A 1 97 ? -1.417 8.389 -15.547 1.00 92.44 97 THR A O 1
ATOM 754 N N . ALA A 1 98 ? -0.303 6.730 -16.557 1.00 90.94 98 ALA A N 1
ATOM 755 C CA . ALA A 1 98 ? -1.313 5.722 -16.258 1.00 90.94 98 ALA A CA 1
ATOM 756 C C . ALA A 1 98 ? -1.442 5.493 -14.744 1.00 90.94 98 ALA A C 1
ATOM 758 O O . ALA A 1 98 ? -2.558 5.483 -14.221 1.00 90.94 98 ALA A O 1
ATOM 759 N N . ALA A 1 99 ? -0.318 5.353 -14.034 1.00 90.50 99 ALA A N 1
ATOM 760 C CA . ALA A 1 99 ? -0.299 5.180 -12.587 1.00 90.50 99 ALA A CA 1
ATOM 761 C C . ALA A 1 99 ? -0.966 6.360 -11.866 1.00 90.50 99 ALA A C 1
ATOM 763 O O . ALA A 1 99 ? -1.810 6.129 -11.004 1.00 90.50 99 ALA A O 1
ATOM 764 N N . ASP A 1 100 ? -0.664 7.599 -12.251 1.00 93.81 100 ASP A N 1
ATOM 765 C CA . ASP A 1 100 ? -1.247 8.807 -11.660 1.00 93.81 100 ASP A CA 1
ATOM 766 C C . ASP A 1 100 ? -2.766 8.857 -11.836 1.00 93.81 100 ASP A C 1
ATOM 768 O O . ASP A 1 100 ? -3.489 9.169 -10.888 1.00 93.81 100 ASP A O 1
ATOM 772 N N . ILE A 1 101 ? -3.278 8.470 -13.009 1.00 95.31 101 ILE A N 1
ATOM 773 C CA . ILE A 1 101 ? -4.723 8.394 -13.260 1.00 95.31 101 ILE A CA 1
ATOM 774 C C . ILE A 1 101 ? -5.377 7.347 -12.349 1.00 95.31 101 ILE A C 1
ATOM 776 O O . ILE A 1 101 ? -6.374 7.642 -11.684 1.00 95.31 101 ILE A O 1
ATOM 780 N N . PHE A 1 102 ? -4.828 6.131 -12.280 1.00 92.69 102 PHE A N 1
ATOM 781 C 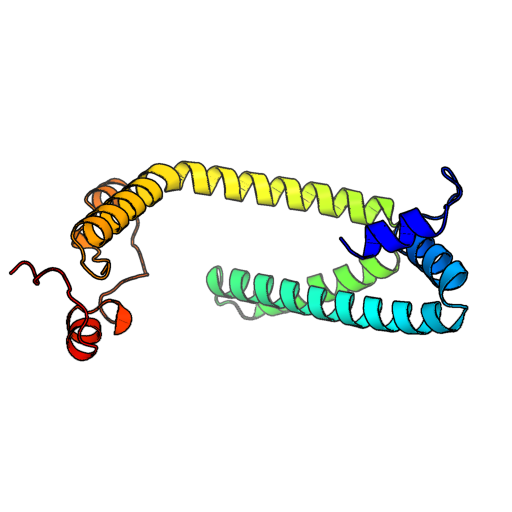CA . PHE A 1 102 ? -5.391 5.073 -11.435 1.00 92.69 102 PHE A CA 1
ATOM 782 C C . PHE A 1 102 ? -5.291 5.405 -9.942 1.00 92.69 102 PHE A C 1
ATOM 784 O O . PHE A 1 102 ? -6.247 5.169 -9.198 1.00 92.69 102 PHE A O 1
ATOM 791 N N . MET A 1 103 ? -4.179 6.003 -9.505 1.00 93.75 103 MET A N 1
ATOM 792 C CA . MET A 1 103 ? -4.002 6.483 -8.133 1.00 93.75 103 MET A CA 1
ATOM 793 C C . MET A 1 103 ? -5.004 7.587 -7.797 1.00 93.75 103 MET A C 1
ATOM 795 O O . MET A 1 103 ? -5.606 7.544 -6.725 1.00 93.75 103 MET A O 1
ATOM 799 N N . ALA A 1 104 ? -5.248 8.533 -8.708 1.00 95.75 104 ALA A N 1
ATOM 800 C CA . ALA A 1 104 ? -6.236 9.589 -8.512 1.00 95.75 104 ALA A CA 1
ATOM 801 C C . ALA A 1 104 ? -7.657 9.023 -8.377 1.00 95.75 104 ALA A C 1
ATOM 803 O O . ALA A 1 104 ? -8.384 9.400 -7.459 1.00 95.75 104 ALA A O 1
ATOM 804 N N . ILE A 1 105 ? -8.044 8.076 -9.238 1.00 96.56 105 ILE A N 1
ATOM 805 C CA . ILE A 1 105 ? -9.357 7.416 -9.164 1.00 96.56 105 ILE A CA 1
ATOM 806 C C . ILE A 1 105 ? -9.513 6.670 -7.832 1.00 96.56 105 ILE A C 1
ATOM 808 O O . ILE A 1 105 ? -10.518 6.843 -7.142 1.00 96.56 105 ILE A O 1
ATOM 812 N N . MET A 1 106 ? -8.511 5.881 -7.436 1.00 93.25 106 MET A N 1
ATOM 813 C CA . MET A 1 106 ? -8.529 5.144 -6.169 1.00 93.25 106 MET A CA 1
ATOM 814 C C . MET A 1 106 ? -8.614 6.089 -4.965 1.00 93.25 106 MET A C 1
ATOM 816 O O . MET A 1 106 ? -9.408 5.862 -4.051 1.00 93.25 106 MET A O 1
ATOM 820 N N . ALA A 1 107 ? -7.837 7.174 -4.980 1.00 95.56 107 ALA A N 1
ATOM 821 C CA . ALA A 1 107 ? -7.860 8.185 -3.933 1.00 95.56 107 ALA A CA 1
ATOM 822 C C . ALA A 1 107 ? -9.234 8.857 -3.824 1.00 95.56 107 ALA A C 1
ATOM 824 O O . ALA A 1 107 ? -9.728 9.036 -2.713 1.00 95.56 107 ALA A O 1
ATOM 825 N N . LEU A 1 108 ? -9.881 9.181 -4.949 1.00 96.38 108 LEU A N 1
ATOM 826 C CA . LEU A 1 108 ? -11.218 9.780 -4.963 1.00 96.38 108 LEU A CA 1
ATOM 827 C C . LEU A 1 108 ? -12.281 8.839 -4.391 1.00 96.38 108 LEU A C 1
ATOM 829 O O . LEU A 1 108 ? -13.080 9.267 -3.557 1.00 96.38 108 LEU A O 1
ATOM 833 N N . ILE A 1 109 ? -12.275 7.564 -4.792 1.00 94.12 109 ILE A N 1
ATOM 834 C CA . ILE A 1 109 ? -13.215 6.559 -4.270 1.00 94.12 109 ILE A CA 1
ATOM 835 C C . ILE A 1 109 ? -13.021 6.390 -2.759 1.00 94.12 109 ILE A C 1
ATOM 837 O O . ILE A 1 109 ? -13.989 6.460 -1.998 1.00 94.12 109 ILE A O 1
ATOM 841 N N . ASN A 1 110 ? -11.773 6.240 -2.310 1.00 94.19 110 ASN A N 1
ATOM 842 C CA . ASN A 1 110 ? -11.458 6.088 -0.891 1.00 94.19 110 ASN A CA 1
ATOM 843 C C . ASN A 1 110 ? -11.827 7.338 -0.088 1.00 94.19 110 ASN A C 1
ATOM 845 O O . ASN A 1 110 ? -12.396 7.223 0.995 1.00 94.19 110 ASN A O 1
ATOM 849 N N . LEU A 1 111 ? -11.557 8.534 -0.613 1.00 95.44 111 LEU A N 1
ATOM 850 C CA . LEU A 1 111 ? -11.927 9.786 0.040 1.00 95.44 111 LEU A CA 1
ATOM 851 C C . LEU A 1 111 ? -13.446 9.905 0.182 1.00 95.44 111 LEU A C 1
ATOM 853 O O . LEU A 1 111 ? -13.933 10.245 1.258 1.00 95.44 111 LEU A O 1
ATOM 857 N N . PHE A 1 112 ? -14.198 9.584 -0.871 1.00 94.50 112 PHE A N 1
ATOM 858 C CA . PHE A 1 112 ? -15.657 9.589 -0.824 1.00 94.50 112 PHE A CA 1
ATOM 859 C C . PHE A 1 112 ? -16.195 8.606 0.227 1.00 94.50 112 PHE A C 1
ATOM 861 O O . PHE A 1 112 ? -17.028 8.983 1.055 1.00 94.50 112 PHE A O 1
ATOM 868 N N . ALA A 1 113 ? -15.668 7.378 0.264 1.00 89.94 113 ALA A N 1
ATOM 869 C CA . ALA A 1 113 ? -16.027 6.389 1.278 1.00 89.94 113 ALA A CA 1
ATOM 870 C C . ALA A 1 113 ? -15.709 6.887 2.699 1.00 89.94 113 ALA A C 1
ATOM 872 O O . ALA A 1 113 ? -16.563 6.821 3.582 1.00 89.94 113 ALA A O 1
ATOM 873 N N . LEU A 1 114 ? -14.523 7.463 2.922 1.00 91.06 114 LEU A N 1
ATOM 874 C CA . LEU A 1 114 ? -14.135 8.032 4.217 1.00 91.06 114 LEU A CA 1
ATOM 875 C C . LEU A 1 114 ? -15.049 9.182 4.649 1.00 91.06 114 LEU A C 1
ATOM 877 O O . LEU A 1 114 ? -15.391 9.270 5.827 1.00 91.06 114 LEU A O 1
ATOM 881 N N . LEU A 1 115 ? -15.483 10.043 3.725 1.00 91.19 115 LEU A N 1
ATOM 882 C CA . LEU A 1 115 ? -16.442 11.108 4.030 1.00 91.19 115 LEU A CA 1
ATOM 883 C C . LEU A 1 115 ? -17.794 10.531 4.465 1.00 91.19 115 LEU A C 1
ATOM 885 O O . LEU A 1 115 ? -18.366 11.000 5.452 1.00 91.19 115 LEU A O 1
ATOM 889 N N . MET A 1 116 ? -18.269 9.478 3.799 1.00 88.00 116 MET A N 1
ATOM 890 C CA . MET A 1 116 ? -19.520 8.804 4.155 1.00 88.00 116 MET A CA 1
ATOM 891 C C . MET A 1 116 ? -19.423 8.046 5.492 1.00 88.00 116 MET A C 1
ATOM 893 O O . MET A 1 116 ? -20.374 8.054 6.274 1.00 88.00 116 MET A O 1
ATOM 897 N N . LEU A 1 117 ? -18.262 7.453 5.798 1.00 87.94 117 LEU A N 1
ATOM 898 C CA . LEU A 1 117 ? -17.982 6.773 7.070 1.00 87.94 117 LEU A CA 1
ATOM 899 C C . LEU A 1 117 ? -17.573 7.730 8.201 1.00 87.94 117 LEU A C 1
ATOM 901 O O . LEU A 1 117 ? -17.575 7.332 9.367 1.00 87.94 117 LEU A O 1
ATOM 905 N N . SER A 1 118 ? -17.259 8.993 7.904 1.00 88.81 118 SER A N 1
ATOM 906 C CA . SER A 1 118 ? -16.805 9.974 8.895 1.00 88.81 118 SER A CA 1
ATOM 907 C C . SER A 1 118 ? -17.681 10.067 10.158 1.00 88.81 118 SER A C 1
ATOM 909 O O . SER A 1 118 ? -17.109 10.001 11.251 1.00 88.81 118 SER A O 1
ATOM 911 N N . PRO A 1 119 ? -19.036 10.124 10.105 1.00 84.75 119 PRO A N 1
ATOM 912 C CA . PRO A 1 119 ? -19.844 10.165 11.326 1.00 84.75 119 PRO A CA 1
ATOM 913 C C . PRO A 1 119 ? -19.669 8.914 12.193 1.00 84.75 119 PRO A C 1
ATOM 915 O O . PRO A 1 119 ? -19.702 9.011 13.421 1.00 84.75 119 PRO A O 1
ATOM 918 N N . LEU A 1 120 ? -19.459 7.748 11.574 1.00 84.56 120 LEU A N 1
ATOM 919 C CA . LEU A 1 120 ? -19.219 6.499 12.285 1.00 84.56 120 LEU A CA 1
ATOM 920 C C . LEU A 1 120 ? -17.849 6.518 12.971 1.00 84.56 120 LEU A C 1
ATOM 922 O O . LEU A 1 120 ? -17.766 6.250 14.169 1.00 84.56 120 LEU A O 1
ATOM 926 N N . VAL A 1 121 ? -16.798 6.902 12.243 1.00 87.75 121 VAL A N 1
ATOM 927 C CA . VAL A 1 121 ? -15.424 6.981 12.767 1.00 87.75 121 VAL A CA 1
ATOM 928 C C . VAL A 1 121 ? -15.332 7.962 13.936 1.00 87.75 121 VAL A C 1
ATOM 930 O O . VAL A 1 121 ? -14.748 7.635 14.968 1.00 87.75 121 VAL A O 1
ATOM 933 N N . PHE A 1 122 ? -15.962 9.137 13.843 1.00 88.69 122 PHE A N 1
ATOM 934 C CA . PHE A 1 122 ? -15.984 10.092 14.957 1.00 88.69 122 PHE A CA 1
ATOM 935 C C . PHE A 1 122 ? -16.761 9.565 16.170 1.00 88.69 122 PHE A C 1
ATOM 937 O O . PHE A 1 122 ? -16.373 9.824 17.311 1.00 88.69 122 PHE A O 1
ATOM 944 N N . SER A 1 123 ? -17.837 8.807 15.948 1.00 85.44 123 SER A N 1
ATOM 945 C CA . SER A 1 123 ? -18.606 8.168 17.021 1.00 85.44 123 SER A CA 1
ATOM 946 C C . SER A 1 123 ? -17.778 7.094 17.744 1.00 85.44 123 SER A C 1
ATOM 948 O O . SER A 1 123 ? -17.685 7.118 18.975 1.00 85.44 123 SER A O 1
ATOM 950 N N . LEU A 1 124 ? -17.093 6.235 16.979 1.00 86.75 124 LEU A N 1
ATOM 951 C CA . LEU A 1 124 ? -16.135 5.239 17.471 1.00 86.75 124 LEU A CA 1
ATOM 952 C C . LEU A 1 124 ? -15.015 5.893 18.281 1.00 86.75 124 LEU A C 1
ATOM 954 O O . LEU A 1 124 ? -14.763 5.514 19.426 1.00 86.75 124 LEU A O 1
ATOM 958 N N . LEU A 1 125 ? -14.387 6.930 17.724 1.00 89.38 125 LEU A N 1
ATOM 959 C CA . LEU A 1 125 ? -13.297 7.647 18.375 1.00 89.38 125 LEU A CA 1
ATOM 960 C C . LEU A 1 125 ? -13.748 8.288 19.691 1.00 89.38 125 LEU A C 1
ATOM 962 O O . LEU A 1 125 ? -13.032 8.224 20.689 1.00 89.38 125 LEU A O 1
ATOM 966 N N . LYS A 1 126 ? -14.949 8.875 19.727 1.00 89.00 126 LYS A N 1
ATOM 967 C CA . LYS A 1 126 ? -15.500 9.482 20.945 1.00 89.00 126 LYS A CA 1
ATOM 968 C C . LYS A 1 126 ? -15.778 8.436 22.026 1.00 89.00 126 LYS A C 1
ATOM 970 O O . LYS A 1 126 ? -15.492 8.695 23.195 1.00 89.00 126 LYS A O 1
ATOM 975 N N . ASN A 1 127 ? -16.302 7.265 21.653 1.00 86.31 127 ASN A N 1
ATOM 976 C CA . ASN A 1 127 ? -16.491 6.146 22.578 1.00 86.31 127 ASN A CA 1
ATOM 977 C C . ASN A 1 127 ? -15.135 5.672 23.136 1.00 86.31 127 ASN A C 1
ATOM 979 O O . ASN A 1 127 ? -14.950 5.668 24.354 1.00 86.31 127 ASN A O 1
ATOM 983 N N . TYR A 1 128 ? -14.157 5.415 22.263 1.00 88.44 128 TYR A N 1
ATOM 984 C CA . TYR A 1 128 ? -12.794 5.033 22.646 1.00 88.44 128 TYR A CA 1
ATOM 985 C C . TYR A 1 128 ? -12.158 6.043 23.615 1.00 88.44 128 TYR A C 1
ATOM 987 O O . TYR A 1 128 ? -11.671 5.683 24.689 1.00 88.44 128 TYR A O 1
ATOM 995 N N . GLN A 1 129 ? -12.216 7.336 23.283 1.00 90.81 129 GLN A N 1
ATOM 996 C CA . GLN A 1 129 ? -11.674 8.403 24.125 1.00 90.81 129 GLN A CA 1
ATOM 997 C C . GLN A 1 129 ? -12.378 8.493 25.482 1.00 90.81 129 GLN A C 1
ATOM 999 O O . GLN A 1 129 ? -11.716 8.762 26.483 1.00 90.81 129 GLN A O 1
ATOM 1004 N N . LYS A 1 130 ? -13.697 8.266 25.545 1.00 88.88 130 LYS A N 1
ATOM 1005 C CA . LYS A 1 130 ? -14.451 8.253 26.809 1.00 88.88 130 LYS A CA 1
ATOM 1006 C C . LYS A 1 130 ? -13.966 7.129 27.726 1.00 88.88 130 LYS A C 1
ATOM 1008 O O . LYS A 1 130 ? -13.731 7.383 28.904 1.00 88.88 130 LYS A O 1
ATOM 1013 N N . GLN A 1 131 ? -13.772 5.925 27.185 1.00 87.19 131 GLN A N 1
ATOM 1014 C CA . GLN A 1 131 ? -13.280 4.774 27.951 1.00 87.19 131 GLN A CA 1
ATOM 1015 C C . GLN A 1 131 ? -11.855 5.011 28.466 1.00 87.19 131 GLN A C 1
ATOM 1017 O O . GLN A 1 131 ? -11.606 4.892 29.666 1.00 87.19 131 GLN A O 1
ATOM 1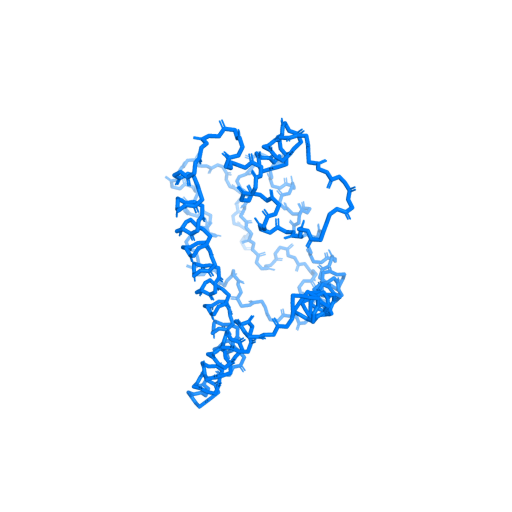022 N N . ARG A 1 132 ? -10.952 5.481 27.594 1.00 88.62 132 ARG A N 1
ATOM 1023 C CA . ARG A 1 132 ? -9.569 5.811 27.975 1.00 88.62 132 ARG A CA 1
ATOM 1024 C C . ARG A 1 132 ? -9.492 6.913 29.031 1.00 88.62 132 ARG A C 1
ATOM 1026 O O . ARG A 1 132 ? -8.720 6.787 29.976 1.00 88.62 132 ARG A O 1
ATOM 1033 N N . LYS A 1 133 ? -10.299 7.975 28.914 1.00 90.19 133 LYS A N 1
ATOM 1034 C CA . LYS A 1 133 ? -10.352 9.065 29.910 1.00 90.19 133 LYS A CA 1
ATOM 1035 C C . LYS A 1 133 ? -10.861 8.600 31.273 1.00 90.19 133 LYS A C 1
ATOM 1037 O O . LYS A 1 133 ? -10.421 9.125 32.287 1.00 90.19 133 LYS A O 1
ATOM 1042 N N . ALA A 1 134 ? -11.757 7.618 31.303 1.00 87.69 134 ALA A N 1
ATOM 1043 C CA . ALA A 1 134 ? -12.246 7.012 32.538 1.00 87.69 134 ALA A CA 1
ATOM 1044 C C . ALA A 1 134 ? -11.259 5.993 33.154 1.00 87.69 134 ALA A C 1
ATOM 1046 O O . ALA A 1 134 ? -11.555 5.398 34.190 1.00 87.69 134 ALA A O 1
ATOM 1047 N N . GLY A 1 135 ? -10.084 5.799 32.541 1.00 86.50 135 GLY A N 1
ATOM 1048 C CA . GLY A 1 135 ? -9.062 4.860 33.004 1.00 86.50 135 GLY A CA 1
ATOM 1049 C C . GLY A 1 135 ? -9.393 3.398 32.707 1.00 86.50 135 GLY A C 1
ATOM 1050 O O . GLY A 1 135 ? -8.813 2.513 33.334 1.00 86.50 135 GLY A O 1
ATOM 1051 N N . PHE A 1 136 ? -10.328 3.145 31.786 1.00 85.81 136 PHE A N 1
ATOM 1052 C CA . PHE A 1 136 ? -10.664 1.803 31.328 1.00 85.81 136 PHE A CA 1
ATOM 1053 C C . PHE A 1 136 ? -9.872 1.433 30.073 1.00 85.81 136 PHE A C 1
ATOM 1055 O O . PHE A 1 136 ? -9.564 2.285 29.229 1.00 85.81 136 PHE A O 1
ATOM 1062 N N . GLU A 1 137 ? -9.584 0.144 29.932 1.00 84.88 137 GLU A N 1
ATOM 1063 C CA . GLU A 1 137 ? -9.160 -0.425 28.662 1.00 84.88 137 GLU A CA 1
ATOM 1064 C C . GLU A 1 137 ? -10.358 -0.387 27.695 1.00 84.88 137 GLU A C 1
ATOM 1066 O O . GLU A 1 137 ? -11.453 -0.819 28.065 1.00 84.88 137 GLU A O 1
ATOM 1071 N N . PRO A 1 138 ? -10.198 0.202 26.499 1.00 81.69 138 PRO A N 1
ATOM 1072 C CA . PRO A 1 138 ? -11.302 0.459 25.595 1.00 81.69 138 PRO A CA 1
ATOM 1073 C C . PRO A 1 138 ? -11.756 -0.844 24.941 1.00 81.69 138 PRO A C 1
ATOM 1075 O O . PRO A 1 138 ? -11.056 -1.401 24.099 1.00 81.69 138 PRO A O 1
ATOM 1078 N N . VAL A 1 139 ? -12.951 -1.300 25.302 1.00 80.25 139 VAL A N 1
ATOM 1079 C CA . VAL A 1 139 ? -13.590 -2.473 24.702 1.00 80.25 139 VAL A CA 1
ATOM 1080 C C . VAL A 1 139 ? -14.775 -2.006 23.872 1.00 80.25 139 VAL A C 1
ATOM 1082 O O . VAL A 1 139 ? -15.652 -1.289 24.358 1.00 80.25 139 VAL A O 1
ATOM 1085 N N . PHE A 1 140 ? -14.772 -2.369 22.592 1.00 76.75 140 PHE A N 1
ATOM 1086 C CA . PHE A 1 140 ? -15.811 -1.967 21.656 1.00 76.75 140 PHE A CA 1
ATOM 1087 C C . PHE A 1 140 ? -16.957 -2.983 21.631 1.00 76.75 140 PHE A C 1
ATOM 1089 O O . PHE A 1 140 ? -16.716 -4.184 21.560 1.00 76.75 140 PHE A O 1
ATOM 1096 N N . ARG A 1 141 ? -18.206 -2.500 21.653 1.00 75.25 141 ARG A N 1
ATOM 1097 C CA . ARG A 1 141 ? -19.419 -3.323 21.539 1.00 75.25 141 ARG A CA 1
ATOM 1098 C C . ARG A 1 141 ? -20.337 -2.751 20.469 1.00 75.25 141 ARG A C 1
ATOM 1100 O O . ARG A 1 141 ? -20.542 -1.540 20.424 1.00 75.25 141 ARG A O 1
ATOM 1107 N N . ARG A 1 142 ? -20.965 -3.609 19.655 1.00 69.94 142 ARG A N 1
ATOM 1108 C CA . ARG A 1 142 ? -21.920 -3.177 18.609 1.00 69.94 142 ARG A CA 1
ATOM 1109 C C . ARG A 1 142 ? -23.063 -2.317 19.170 1.00 69.94 142 ARG A C 1
ATOM 1111 O O . ARG A 1 142 ? -23.458 -1.340 18.540 1.00 69.94 142 ARG A O 1
ATOM 1118 N N . GLY A 1 143 ? -23.544 -2.639 20.375 1.00 68.19 143 GLY A N 1
ATOM 1119 C CA . GLY A 1 143 ? -24.613 -1.903 21.061 1.00 68.19 143 GLY A CA 1
ATOM 1120 C C . GLY A 1 143 ? -24.239 -0.489 21.529 1.00 68.19 143 GLY A C 1
ATOM 1121 O O . GLY A 1 143 ? -25.128 0.338 21.712 1.00 68.19 143 GLY A O 1
ATOM 1122 N N . ASP A 1 144 ? -22.946 -0.173 21.657 1.00 70.62 144 ASP A N 1
ATOM 1123 C CA . ASP A 1 144 ? -22.477 1.126 22.162 1.00 70.62 144 ASP A CA 1
ATOM 1124 C C . ASP A 1 144 ? -22.695 2.279 21.166 1.00 70.62 144 ASP A C 1
ATOM 1126 O O . ASP A 1 144 ? -22.557 3.450 21.537 1.00 70.62 144 ASP A O 1
ATOM 1130 N N . LEU A 1 145 ? -22.998 1.976 19.896 1.00 69.31 145 LEU A N 1
ATOM 1131 C CA . LEU A 1 145 ? -23.107 2.974 18.835 1.00 69.31 145 LEU A CA 1
ATOM 1132 C C . LEU A 1 145 ? -24.515 3.032 18.225 1.00 69.31 145 LEU A C 1
ATOM 1134 O O . LEU A 1 145 ? -24.834 2.257 17.321 1.00 69.31 145 LEU A O 1
ATOM 1138 N N . PRO A 1 146 ? -25.335 4.036 18.592 1.00 65.12 146 PRO A N 1
ATOM 1139 C CA . PRO A 1 146 ? -26.622 4.277 17.932 1.00 65.12 146 PRO A CA 1
ATOM 1140 C C . PRO A 1 146 ? -26.464 4.643 16.445 1.00 65.12 146 PRO A C 1
ATOM 1142 O O . PRO A 1 146 ? -27.404 4.511 15.664 1.00 65.12 146 PRO A O 1
ATOM 1145 N N . THR A 1 147 ? -25.265 5.067 16.034 1.00 66.19 147 THR A N 1
ATOM 1146 C CA . THR A 1 147 ? -24.924 5.399 14.647 1.00 66.19 147 THR A CA 1
ATOM 1147 C C . THR A 1 147 ? -25.022 4.185 13.714 1.00 66.19 147 THR A C 1
ATOM 1149 O O . THR A 1 147 ? -25.453 4.355 12.578 1.00 66.19 147 THR A O 1
ATOM 1152 N N . PHE A 1 148 ? -24.726 2.962 14.184 1.00 65.88 148 PHE A N 1
ATOM 1153 C CA . PHE A 1 148 ? -24.859 1.747 13.363 1.00 65.88 148 PHE A CA 1
ATOM 1154 C C . PHE A 1 148 ? -26.315 1.441 12.993 1.00 65.88 148 PHE A C 1
ATOM 1156 O O . PHE A 1 148 ? -26.599 1.131 11.839 1.00 65.88 148 PHE A O 1
ATOM 1163 N N . LYS A 1 149 ? -27.259 1.658 13.921 1.00 60.53 149 LYS A N 1
ATOM 1164 C CA . LYS A 1 149 ? -28.704 1.553 13.642 1.00 60.53 149 LYS A CA 1
ATOM 1165 C C . LYS A 1 149 ? -29.181 2.541 12.574 1.00 60.53 149 LYS A C 1
ATOM 1167 O O . LYS A 1 149 ? -30.152 2.262 11.883 1.00 60.53 149 LYS A O 1
ATOM 1172 N N . ARG A 1 150 ? -28.525 3.701 12.446 1.00 61.38 150 ARG A N 1
ATOM 1173 C CA . ARG A 1 150 ? -28.932 4.765 11.514 1.00 61.38 150 ARG A CA 1
ATOM 1174 C C . ARG A 1 150 ? -28.411 4.561 10.090 1.00 61.38 150 ARG A C 1
ATOM 1176 O O . ARG A 1 150 ? -29.031 5.062 9.162 1.00 61.38 150 ARG A O 1
ATOM 1183 N N . ILE A 1 151 ? -27.278 3.876 9.916 1.00 62.28 151 ILE A N 1
ATOM 1184 C CA . ILE A 1 151 ? -26.616 3.708 8.605 1.00 62.28 151 ILE A CA 1
ATOM 1185 C C . ILE A 1 151 ? -26.987 2.355 7.952 1.00 62.28 151 ILE A C 1
ATOM 1187 O O . ILE A 1 151 ? -26.553 2.068 6.844 1.00 62.28 151 ILE A O 1
ATOM 1191 N N . ASN A 1 152 ? -27.844 1.540 8.588 1.00 54.81 152 ASN A N 1
ATOM 1192 C CA . ASN A 1 152 ? -28.298 0.226 8.093 1.00 54.81 152 ASN A CA 1
ATOM 1193 C C . ASN A 1 152 ? -27.150 -0.644 7.541 1.00 54.81 152 ASN A C 1
ATOM 1195 O O . ASN A 1 152 ? -27.301 -1.345 6.545 1.00 54.81 152 ASN A O 1
ATOM 1199 N N . THR A 1 153 ? -25.971 -0.522 8.153 1.00 59.84 153 THR A N 1
ATOM 1200 C CA . THR A 1 153 ? -24.772 -1.260 7.766 1.00 59.84 153 THR A CA 1
ATOM 1201 C C . THR A 1 153 ? -24.696 -2.483 8.659 1.00 59.84 153 THR A C 1
ATOM 1203 O O . THR A 1 153 ? -24.528 -2.344 9.873 1.00 59.84 153 THR A O 1
ATOM 1206 N N . GLU A 1 154 ? -24.841 -3.667 8.074 1.00 58.88 154 GLU A N 1
ATOM 1207 C CA . GLU A 1 154 ? -24.440 -4.904 8.735 1.00 58.88 154 GLU A CA 1
ATOM 1208 C C . GLU A 1 154 ? -22.918 -4.851 8.889 1.00 58.88 154 GLU A C 1
ATOM 1210 O O . GLU A 1 154 ? -22.170 -4.757 7.920 1.00 58.88 154 GLU A O 1
ATOM 1215 N N . VAL A 1 155 ? -22.458 -4.749 10.132 1.00 64.56 155 VAL A N 1
ATOM 1216 C CA . VAL A 1 155 ? -21.032 -4.747 10.445 1.00 64.56 155 VAL A CA 1
ATOM 1217 C C . VAL A 1 155 ? -20.645 -6.194 10.645 1.00 64.56 155 VAL A C 1
ATOM 1219 O O . VAL A 1 155 ? -21.027 -6.769 11.658 1.00 64.56 155 VAL A O 1
ATOM 1222 N N . ASP A 1 156 ? -19.880 -6.769 9.726 1.00 67.81 156 ASP A N 1
ATOM 1223 C CA . ASP A 1 156 ? -19.397 -8.147 9.880 1.00 67.81 156 ASP A CA 1
ATOM 1224 C C . ASP A 1 156 ? -18.358 -8.266 11.010 1.00 67.81 156 ASP A C 1
ATOM 1226 O O . ASP A 1 156 ? -18.254 -9.293 11.671 1.00 67.81 156 ASP A O 1
ATOM 1230 N N . ALA A 1 157 ? -17.650 -7.176 11.321 1.00 69.00 157 ALA A N 1
ATOM 1231 C CA . ALA A 1 157 ? -16.667 -7.105 12.403 1.00 69.00 157 ALA A CA 1
ATOM 1232 C C . ALA A 1 157 ? -17.299 -6.948 13.807 1.00 69.00 157 ALA A C 1
ATOM 1234 O O . ALA A 1 157 ? -18.411 -6.429 13.959 1.00 69.00 157 ALA A O 1
ATOM 1235 N N . TRP A 1 158 ? -16.570 -7.356 14.854 1.00 69.50 158 TRP A N 1
ATOM 1236 C CA . TRP A 1 158 ? -16.988 -7.274 16.267 1.00 69.50 158 TRP A CA 1
ATOM 1237 C C . TRP A 1 158 ? -18.300 -8.013 16.580 1.00 69.50 158 TRP A C 1
ATOM 1239 O O . TRP A 1 158 ? -19.182 -7.472 17.248 1.00 69.50 158 TRP A O 1
ATOM 1249 N N . ASP A 1 159 ? -18.443 -9.243 16.089 1.00 68.62 159 ASP A N 1
ATOM 1250 C CA . ASP A 1 159 ? -19.597 -10.132 16.319 1.00 68.62 159 ASP A CA 1
ATOM 1251 C C . ASP A 1 159 ? -19.693 -10.704 17.739 1.00 68.62 159 ASP A C 1
ATOM 1253 O O . ASP A 1 159 ? -20.661 -11.386 18.069 1.00 68.62 159 ASP A O 1
ATOM 1257 N N . GLY A 1 160 ? -18.722 -10.377 18.592 1.00 68.75 160 GLY A N 1
ATOM 1258 C CA . GLY A 1 160 ? -18.626 -10.873 19.960 1.00 68.75 160 GLY A CA 1
ATOM 1259 C C . GLY A 1 160 ? -17.934 -12.231 20.071 1.00 68.75 160 GLY A C 1
ATOM 1260 O O . GLY A 1 160 ? -17.829 -12.745 21.182 1.00 68.75 160 GLY A O 1
ATOM 1261 N N . THR A 1 161 ? -17.441 -12.800 18.965 1.00 71.62 161 THR A N 1
ATOM 1262 C CA . THR A 1 161 ? -16.624 -14.026 18.973 1.00 71.62 161 THR A CA 1
ATOM 1263 C C . THR A 1 161 ? -15.138 -13.739 19.201 1.00 71.62 161 THR A C 1
ATOM 1265 O O . THR A 1 161 ? -14.411 -14.604 19.684 1.00 71.62 161 THR A O 1
ATOM 1268 N N . ASP A 1 162 ? -14.692 -12.509 18.926 1.00 75.56 162 ASP A N 1
ATOM 1269 C CA . ASP A 1 162 ? -13.308 -12.078 19.126 1.00 75.56 162 ASP A CA 1
ATOM 1270 C C . ASP A 1 162 ? -12.943 -12.006 20.617 1.00 75.56 162 ASP A C 1
ATOM 1272 O O . ASP A 1 162 ? -13.416 -11.127 21.346 1.00 75.56 162 ASP A O 1
ATOM 1276 N N . GLU A 1 163 ? -12.027 -12.867 21.073 1.00 72.19 163 GLU A N 1
ATOM 1277 C CA . GLU A 1 163 ? -11.611 -12.943 22.483 1.00 72.19 163 GLU A CA 1
ATOM 1278 C C . GLU A 1 163 ? -11.129 -11.589 23.028 1.00 72.19 163 GLU A C 1
ATOM 1280 O O . GLU A 1 163 ? -11.517 -11.178 24.121 1.00 72.19 163 GLU A O 1
ATOM 1285 N N . VAL A 1 164 ? -10.357 -10.843 22.233 1.00 72.38 164 VAL A N 1
ATOM 1286 C CA . VAL A 1 164 ? -9.827 -9.504 22.566 1.00 72.38 164 VAL A CA 1
ATOM 1287 C C . VAL A 1 164 ? -10.908 -8.436 22.739 1.00 72.38 164 VAL A C 1
ATOM 1289 O O . VAL A 1 164 ? -10.644 -7.377 23.311 1.00 72.38 164 VAL A O 1
ATOM 1292 N N . THR A 1 165 ? -12.123 -8.694 22.259 1.00 72.75 165 THR A N 1
ATOM 1293 C CA . THR A 1 165 ? -13.275 -7.790 22.388 1.00 72.75 165 THR A CA 1
ATOM 1294 C C . THR A 1 165 ? -14.145 -8.134 23.596 1.00 72.75 165 THR A C 1
ATOM 1296 O O . THR A 1 165 ? -15.124 -7.442 23.874 1.00 72.75 165 THR A O 1
ATOM 1299 N N . THR A 1 166 ? -13.764 -9.160 24.364 1.00 74.25 166 THR A N 1
ATOM 1300 C CA . THR A 1 166 ? -14.460 -9.546 25.589 1.00 74.25 166 THR A CA 1
ATOM 1301 C C . THR A 1 166 ? -13.872 -8.857 26.816 1.00 74.25 166 THR A C 1
ATOM 1303 O O . THR A 1 166 ? -12.662 -8.699 26.984 1.00 74.25 166 THR A O 1
ATOM 1306 N N . THR A 1 167 ? -14.757 -8.478 27.730 1.00 74.38 167 THR A N 1
ATOM 1307 C CA . THR A 1 167 ? -14.425 -7.919 29.047 1.00 74.38 167 THR A CA 1
ATOM 1308 C C . THR A 1 167 ? -13.566 -8.895 29.853 1.00 74.38 167 THR A C 1
ATOM 1310 O O . THR A 1 167 ? -12.604 -8.489 30.507 1.00 74.38 167 THR A O 1
ATOM 1313 N N . LYS A 1 168 ? -13.869 -10.195 29.731 1.00 77.94 168 LYS A N 1
ATOM 1314 C CA . LYS A 1 168 ? -13.161 -11.298 30.388 1.00 77.94 168 LYS A CA 1
ATOM 1315 C C . LYS A 1 168 ? -11.675 -11.344 30.023 1.00 77.94 168 LYS A C 1
ATOM 1317 O O . LYS A 1 168 ? -10.842 -11.383 30.919 1.00 77.94 168 LYS A O 1
ATOM 1322 N N . PHE A 1 169 ? -11.332 -11.239 28.738 1.00 80.62 169 PHE A N 1
ATOM 1323 C CA . PHE A 1 169 ? -9.940 -11.283 28.272 1.00 80.62 169 PHE A CA 1
ATOM 1324 C C . PHE A 1 169 ? -9.045 -10.224 28.933 1.00 80.62 169 PHE A C 1
ATOM 1326 O O . PHE A 1 169 ? -7.895 -10.484 29.294 1.00 80.62 169 PHE A O 1
ATOM 1333 N N . TRP A 1 170 ? -9.571 -9.013 29.103 1.00 81.19 170 TRP A N 1
ATOM 1334 C CA . TRP A 1 170 ? -8.835 -7.904 29.706 1.00 81.19 170 TRP A CA 1
ATOM 1335 C C . TRP A 1 170 ? -8.843 -7.958 31.233 1.00 81.19 170 TRP A C 1
ATOM 1337 O O . TRP A 1 170 ? -7.835 -7.617 31.858 1.00 81.19 170 TRP A O 1
ATOM 1347 N N . HIS A 1 171 ? -9.934 -8.444 31.825 1.00 80.38 171 HIS A N 1
ATOM 1348 C CA . HIS A 1 171 ? -10.021 -8.699 33.258 1.00 80.38 171 HIS A CA 1
ATOM 1349 C C . HIS A 1 171 ? -8.993 -9.753 33.704 1.00 80.38 171 HIS A C 1
ATOM 1351 O O . HIS A 1 171 ? -8.257 -9.523 34.663 1.00 80.38 171 HIS A O 1
ATOM 1357 N N . ASP A 1 172 ? -8.844 -10.842 32.943 1.00 83.25 172 ASP A N 1
ATOM 1358 C CA . ASP A 1 172 ? -7.860 -11.908 33.195 1.00 83.25 172 ASP A CA 1
ATOM 1359 C C . ASP A 1 172 ? -6.404 -11.404 33.103 1.00 83.25 172 ASP A C 1
ATOM 1361 O O . ASP A 1 172 ? -5.491 -11.983 33.689 1.00 83.25 172 ASP A O 1
ATOM 1365 N N . ARG A 1 173 ? -6.175 -10.273 32.421 1.00 82.38 173 ARG A N 1
ATOM 1366 C CA . ARG A 1 173 ? -4.874 -9.585 32.316 1.00 82.38 173 ARG A CA 1
ATOM 1367 C C . ARG A 1 173 ? -4.702 -8.437 33.317 1.00 82.38 173 ARG A C 1
ATOM 1369 O O . ARG A 1 173 ? -3.780 -7.629 33.176 1.00 82.38 173 ARG A O 1
ATOM 1376 N N . GLY A 1 174 ? -5.591 -8.329 34.305 1.00 81.25 174 GLY A N 1
ATOM 1377 C CA . GLY A 1 174 ? -5.543 -7.304 35.350 1.00 81.25 174 GLY A CA 1
ATOM 1378 C C . GLY A 1 174 ? -5.812 -5.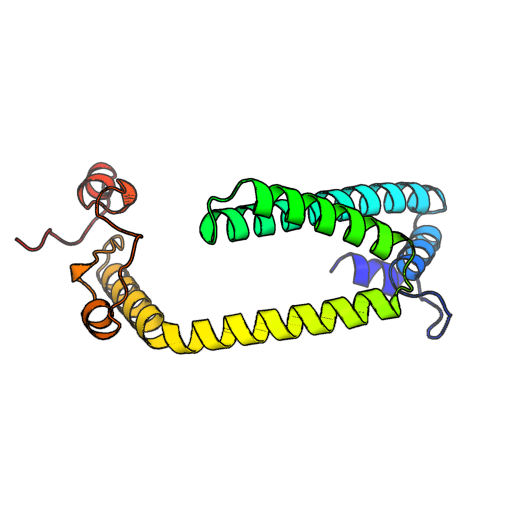884 34.845 1.00 81.25 174 GLY A C 1
ATOM 1379 O O . GLY A 1 174 ? -5.414 -4.913 35.492 1.00 81.25 174 GLY A O 1
ATOM 1380 N N . LYS A 1 175 ? -6.446 -5.730 33.676 1.00 82.12 175 LYS A N 1
ATOM 1381 C CA . LYS A 1 175 ? -6.843 -4.421 33.149 1.00 82.12 175 LYS A CA 1
ATOM 1382 C C . LYS A 1 175 ? -8.230 -4.052 33.657 1.00 82.12 175 LYS A C 1
ATOM 1384 O O . LYS A 1 175 ? -9.126 -4.885 33.749 1.00 82.12 175 LYS A O 1
ATOM 1389 N N . LYS A 1 176 ? -8.410 -2.770 33.975 1.00 80.88 176 LYS A N 1
ATOM 1390 C CA . LYS A 1 176 ? -9.699 -2.226 34.399 1.00 80.88 176 LYS A CA 1
ATOM 1391 C C . LYS A 1 176 ? -10.572 -2.039 33.162 1.00 80.88 176 LYS A C 1
ATOM 1393 O O . LYS A 1 176 ? -10.203 -1.278 32.275 1.00 80.88 176 LYS A O 1
ATOM 1398 N N . VAL A 1 177 ? -11.722 -2.694 33.108 1.00 79.81 177 VAL A N 1
ATOM 1399 C CA . VAL A 1 177 ? -12.676 -2.590 31.994 1.00 79.81 177 VAL A CA 1
ATOM 1400 C C . VAL A 1 177 ? -14.014 -2.094 32.534 1.00 79.81 177 VAL A C 1
ATOM 1402 O O . VAL A 1 177 ? -14.290 -2.231 33.728 1.00 79.81 177 VAL A O 1
ATOM 1405 N N . ARG A 1 178 ? -14.833 -1.470 31.683 1.00 75.81 178 ARG A N 1
ATOM 1406 C CA . ARG A 1 178 ? -16.207 -1.097 32.041 1.00 75.81 178 ARG A CA 1
ATOM 1407 C C . ARG A 1 178 ? -17.015 -2.367 32.383 1.00 75.81 178 ARG A C 1
ATOM 1409 O O . ARG A 1 178 ? -16.832 -3.359 31.679 1.00 75.81 178 ARG A O 1
ATOM 1416 N N . PRO A 1 179 ? -17.886 -2.349 33.410 1.00 68.62 179 PRO A N 1
ATOM 1417 C CA . PRO A 1 179 ? -18.790 -3.462 33.693 1.00 68.62 179 PRO A CA 1
ATOM 1418 C C . PRO A 1 179 ? -19.656 -3.818 32.480 1.00 68.62 179 PRO A C 1
ATOM 1420 O O . PRO A 1 179 ? -19.939 -2.962 31.634 1.00 68.62 179 PRO A O 1
ATOM 1423 N N . ASP A 1 180 ? -20.062 -5.081 32.394 1.00 65.56 180 ASP A N 1
ATOM 1424 C CA . ASP A 1 180 ? -21.084 -5.508 31.444 1.00 65.56 180 ASP A CA 1
ATOM 1425 C C . ASP A 1 180 ? -22.408 -4.842 31.847 1.00 65.56 180 ASP A C 1
ATOM 1427 O O . ASP A 1 180 ? -22.784 -4.891 33.016 1.00 65.56 180 ASP A O 1
ATOM 1431 N N . ASP A 1 181 ? -23.047 -4.128 30.916 1.00 56.16 181 ASP A N 1
ATOM 1432 C CA . ASP A 1 181 ? -24.402 -3.628 31.137 1.00 56.16 181 ASP A CA 1
ATOM 1433 C C . ASP A 1 181 ? -25.312 -4.875 31.087 1.00 56.16 181 ASP A C 1
ATOM 1435 O O . ASP A 1 181 ? -25.286 -5.575 30.071 1.00 56.16 181 ASP A O 1
ATOM 1439 N N . GLU A 1 182 ? -25.998 -5.203 32.193 1.00 35.72 182 GLU A N 1
ATOM 1440 C CA . GLU A 1 182 ? -26.958 -6.326 32.291 1.00 35.72 182 GLU A CA 1
ATOM 1441 C C . GLU A 1 182 ? -28.092 -6.233 31.258 1.00 35.72 182 GLU A C 1
ATOM 1443 O O . GLU A 1 182 ? -28.593 -5.109 31.007 1.00 35.72 182 GLU A O 1
#

pLDDT: mean 82.17, std 10.59, range [35.72, 96.56]

Organism: Brevibacterium epidermidis (NCBI:txid1698)

InterPro domains:
  IPR001463 Sodium:alanine symporter [PF01235] (1-140)
  IPR001463 Sodium:alanine symporter [PR00175] (37-59)
  IPR001463 Sodium:alanine symporter [PR00175] (97-117)
  IPR001463 Sodium:alanine symporter [PTHR30330] (1-141)

Secondary structure (DSSP, 8-state):
-HHHHHHHHT---TT-S--THHHHHHHHHHHH-THHHHHHHHHHHHHHHHHHHHHHHHHHHHHHHH---HHHHHHHHHHHHHHHHHHHHS-HHHHHHHHHHHHHHHHHHHHHHHHHHHHHHHHHHHHHHHHHHTT------GGG-HHHHHHT----S--S--GGGSHHHHHTTT---PPPP-